Protein AF-L8PBC9-F1 (afdb_monomer_lite)

Organism: NCBI:txid1160705

Radius of gyration: 10.12 Å; chains: 1; bounding box: 22×15×30 Å

pLDDT: mean 89.35, std 7.11, range [57.5, 94.56]

Structure (mmCIF, N/CA/C/O backbone):
data_AF-L8PBC9-F1
#
_entry.id   AF-L8PBC9-F1
#
loop_
_atom_site.group_PDB
_atom_site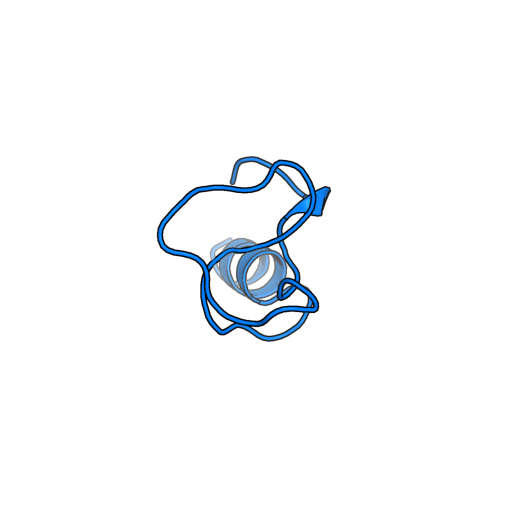.id
_atom_site.type_symbol
_atom_site.label_atom_id
_atom_site.label_alt_id
_atom_site.label_comp_id
_atom_site.label_asym_id
_atom_site.label_entity_id
_atom_site.label_seq_id
_atom_site.pdbx_PDB_ins_code
_atom_site.Cartn_x
_atom_site.Cartn_y
_atom_site.Cartn_z
_atom_site.occupancy
_atom_site.B_iso_or_equiv
_atom_site.auth_seq_id
_atom_site.auth_comp_id
_atom_site.auth_asym_id
_atom_site.auth_atom_id
_atom_site.pdbx_PDB_model_num
ATOM 1 N N . MET A 1 1 ? -0.751 -1.956 9.783 1.00 70.88 1 MET A N 1
ATOM 2 C CA . MET A 1 1 ? -0.435 -1.964 8.337 1.00 70.88 1 MET A CA 1
ATOM 3 C C . MET A 1 1 ? 0.787 -1.104 8.083 1.00 70.88 1 MET A C 1
ATOM 5 O O . MET A 1 1 ? 0.826 0.007 8.594 1.00 70.88 1 MET A O 1
ATOM 9 N N . TRP A 1 2 ? 1.753 -1.585 7.303 1.00 73.88 2 TRP A N 1
ATOM 10 C CA . TRP A 1 2 ? 2.891 -0.779 6.860 1.00 73.88 2 TRP A CA 1
ATOM 11 C C . TRP A 1 2 ? 2.825 -0.601 5.340 1.00 73.88 2 TRP A C 1
ATOM 13 O O . TRP A 1 2 ? 2.922 -1.581 4.608 1.00 73.88 2 TRP A O 1
ATOM 23 N N . SER A 1 3 ? 2.650 0.595 4.788 1.00 83.31 3 SER A N 1
ATOM 24 C CA . SER A 1 3 ? 2.438 1.939 5.352 1.00 83.31 3 SER A CA 1
ATOM 25 C C . SER A 1 3 ? 1.120 2.520 4.813 1.00 83.31 3 SER A C 1
ATOM 27 O O . SER A 1 3 ? 0.551 1.981 3.865 1.00 83.31 3 SER A O 1
ATOM 29 N N . ALA A 1 4 ? 0.638 3.641 5.364 1.00 84.75 4 ALA A N 1
ATOM 30 C CA . ALA A 1 4 ? -0.574 4.308 4.864 1.00 84.75 4 ALA A CA 1
ATOM 31 C C . ALA A 1 4 ? -0.454 4.747 3.390 1.00 84.75 4 ALA A C 1
ATOM 33 O O . ALA A 1 4 ? -1.412 4.658 2.628 1.00 84.75 4 ALA A O 1
ATOM 34 N N . THR A 1 5 ? 0.747 5.150 2.958 1.00 90.69 5 THR A N 1
ATOM 35 C CA . THR A 1 5 ? 1.031 5.533 1.565 1.00 90.69 5 THR A CA 1
ATOM 36 C C . THR A 1 5 ? 0.819 4.397 0.572 1.00 90.69 5 THR A C 1
ATOM 38 O O . THR A 1 5 ? 0.620 4.655 -0.609 1.00 90.69 5 THR A O 1
ATOM 41 N N . ARG A 1 6 ? 0.842 3.142 1.030 1.00 94.00 6 ARG A N 1
ATOM 42 C CA . ARG A 1 6 ? 0.704 1.968 0.171 1.00 94.00 6 ARG A CA 1
ATOM 43 C C . ARG A 1 6 ? -0.732 1.519 -0.039 1.00 94.00 6 ARG A C 1
ATOM 45 O O . ARG A 1 6 ? -0.928 0.619 -0.841 1.00 94.00 6 ARG A O 1
ATOM 52 N N . ASP A 1 7 ? -1.720 2.108 0.630 1.00 94.56 7 ASP A N 1
ATOM 53 C CA . ASP A 1 7 ? -3.128 1.681 0.551 1.00 94.56 7 ASP A CA 1
ATOM 54 C C . ASP A 1 7 ? -3.836 2.202 -0.715 1.00 94.56 7 ASP A C 1
ATOM 56 O O . ASP A 1 7 ? -4.847 2.912 -0.692 1.00 94.56 7 ASP A O 1
ATOM 60 N N . GLN A 1 8 ? -3.211 1.918 -1.851 1.00 93.25 8 GLN A N 1
ATOM 61 C CA . GLN A 1 8 ? -3.648 2.269 -3.190 1.00 93.25 8 GLN A CA 1
ATOM 62 C C . GLN A 1 8 ? -2.936 1.379 -4.205 1.00 93.25 8 GLN A C 1
ATOM 64 O O . GLN A 1 8 ? -1.805 0.948 -3.994 1.00 93.25 8 GLN A O 1
ATOM 69 N N . ARG A 1 9 ? -3.565 1.134 -5.352 1.00 92.69 9 ARG A N 1
ATOM 70 C CA . ARG A 1 9 ? -2.964 0.341 -6.428 1.00 92.69 9 ARG A CA 1
ATOM 71 C C . ARG A 1 9 ? -1.768 1.060 -7.068 1.00 92.69 9 ARG A C 1
ATOM 73 O O . ARG A 1 9 ? -1.817 2.268 -7.285 1.00 92.69 9 ARG A O 1
ATOM 80 N N . CYS A 1 10 ? -0.725 0.316 -7.441 1.00 92.94 10 CYS A N 1
ATOM 81 C CA . CYS A 1 10 ? 0.347 0.847 -8.286 1.00 92.94 10 CYS A CA 1
ATOM 82 C C . CYS A 1 10 ? -0.150 1.170 -9.712 1.00 92.94 10 CYS A C 1
ATOM 84 O O . CYS A 1 10 ? -0.934 0.414 -10.288 1.00 92.94 10 CYS A O 1
ATOM 86 N N . ALA A 1 11 ? 0.357 2.251 -10.320 1.00 89.12 11 ALA A N 1
ATOM 87 C CA . ALA A 1 11 ? -0.035 2.686 -11.671 1.00 89.12 11 ALA A CA 1
ATOM 88 C C . ALA A 1 11 ? 0.216 1.618 -12.757 1.00 89.12 11 ALA A C 1
ATOM 90 O O . ALA A 1 11 ? -0.586 1.463 -13.671 1.00 89.12 11 ALA A O 1
ATOM 91 N N . GLY A 1 12 ? 1.294 0.839 -12.615 1.00 88.62 12 GLY A N 1
ATOM 92 C CA . GLY A 1 12 ? 1.629 -0.282 -13.504 1.00 88.62 12 GLY A CA 1
ATOM 93 C C . GLY A 1 12 ? 0.874 -1.583 -13.211 1.00 88.62 12 GLY A C 1
ATOM 94 O O . GLY A 1 12 ? 1.196 -2.611 -13.794 1.00 88.62 12 GLY A O 1
ATOM 95 N N . GLY A 1 13 ? -0.100 -1.566 -12.299 1.00 88.00 13 GLY A N 1
ATOM 96 C CA . GLY A 1 13 ? -0.804 -2.765 -11.864 1.00 88.00 13 GLY A CA 1
ATOM 97 C C . 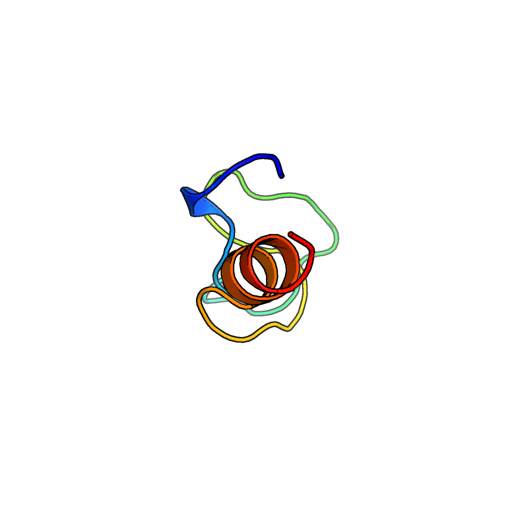GLY A 1 13 ? -0.050 -3.548 -10.792 1.00 88.00 13 GLY A C 1
ATOM 98 O O . GLY A 1 13 ? 0.685 -2.984 -9.985 1.00 88.00 13 GLY A O 1
ATOM 99 N N . GLU A 1 14 ? -0.315 -4.847 -10.735 1.00 91.31 14 GLU A N 1
ATOM 100 C CA . GLU A 1 14 ? 0.255 -5.737 -9.724 1.00 91.31 14 GLU A CA 1
ATOM 101 C C . GLU A 1 14 ? 1.745 -5.959 -9.988 1.00 91.31 14 GLU A C 1
ATOM 103 O O . GLU A 1 14 ? 2.183 -6.024 -11.136 1.00 91.31 14 GLU A O 1
ATOM 108 N N . LYS A 1 15 ? 2.536 -6.058 -8.921 1.00 89.56 15 LYS A N 1
ATOM 109 C CA . LYS A 1 15 ? 3.986 -6.249 -8.995 1.00 89.56 15 LYS A CA 1
ATOM 110 C C . LYS A 1 15 ? 4.378 -7.453 -8.129 1.00 89.56 15 LYS A C 1
ATOM 112 O O . LYS A 1 15 ? 3.829 -7.615 -7.043 1.00 89.56 15 LYS A O 1
ATOM 117 N N . PRO A 1 16 ? 5.379 -8.257 -8.527 1.00 91.31 16 PRO A N 1
ATOM 118 C CA . PRO A 1 16 ? 5.873 -9.366 -7.705 1.00 91.31 16 PRO A CA 1
ATOM 119 C C . PRO A 1 16 ? 6.733 -8.902 -6.515 1.00 91.31 16 PRO A C 1
ATOM 121 O O . PRO A 1 16 ? 7.186 -9.721 -5.724 1.00 91.31 16 PRO A O 1
ATOM 124 N N . ALA A 1 17 ? 6.981 -7.595 -6.389 1.00 89.31 17 ALA A N 1
ATOM 125 C CA . ALA A 1 17 ? 7.797 -7.001 -5.340 1.00 89.31 17 ALA A CA 1
ATOM 126 C C . ALA A 1 17 ? 7.082 -5.819 -4.686 1.00 89.31 17 ALA A C 1
ATOM 128 O O . ALA A 1 17 ? 6.249 -5.149 -5.300 1.00 89.31 17 ALA A O 1
ATOM 129 N N . ALA A 1 18 ? 7.430 -5.557 -3.432 1.00 88.31 18 ALA A N 1
ATOM 130 C CA . ALA A 1 18 ? 6.856 -4.501 -2.618 1.00 88.31 18 ALA A CA 1
ATOM 131 C C . ALA A 1 18 ? 7.393 -3.105 -3.012 1.00 88.31 18 ALA A C 1
ATOM 133 O O . ALA A 1 18 ? 8.600 -2.912 -3.096 1.00 88.31 18 ALA A O 1
ATOM 134 N N . ASP A 1 19 ? 6.503 -2.122 -3.188 1.00 89.06 19 ASP A N 1
ATOM 135 C CA . ASP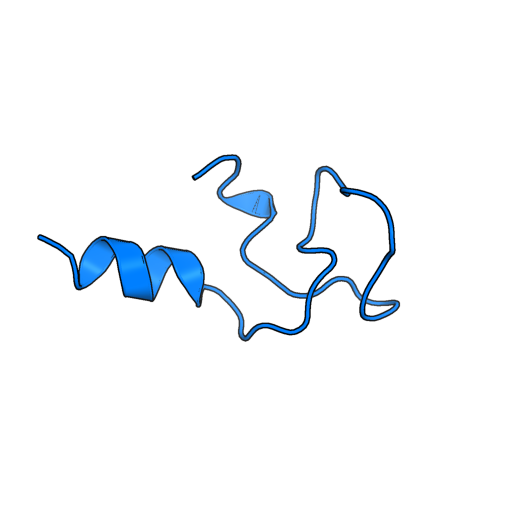 A 1 19 ? 6.832 -0.722 -3.508 1.00 89.06 19 ASP A CA 1
ATOM 136 C C . ASP A 1 19 ? 6.566 0.202 -2.307 1.00 89.06 19 ASP A C 1
ATOM 138 O O . ASP A 1 19 ? 5.553 0.057 -1.636 1.00 89.06 19 ASP A O 1
ATOM 142 N N . ALA A 1 20 ? 7.426 1.174 -2.011 1.00 89.50 20 ALA A N 1
ATOM 143 C CA . ALA A 1 20 ? 7.241 2.047 -0.844 1.00 89.50 20 ALA A CA 1
ATOM 144 C C . ALA A 1 20 ? 5.982 2.943 -0.915 1.00 89.50 20 ALA A C 1
ATOM 146 O O . ALA A 1 20 ? 5.506 3.431 0.114 1.00 89.50 20 ALA A O 1
ATOM 147 N N . THR A 1 21 ? 5.439 3.165 -2.114 1.00 91.62 21 THR A N 1
ATOM 148 C CA . THR A 1 21 ? 4.405 4.183 -2.382 1.00 91.62 21 THR A CA 1
ATOM 149 C C . THR A 1 21 ? 3.072 3.619 -2.857 1.00 91.62 21 THR A C 1
ATOM 151 O O . THR A 1 21 ? 2.100 4.361 -3.009 1.00 91.62 21 THR A O 1
ATOM 154 N N . CYS A 1 22 ? 3.004 2.316 -3.112 1.00 92.25 22 CYS A N 1
ATOM 155 C CA . CYS A 1 22 ? 1.796 1.680 -3.603 1.00 92.25 22 CYS A CA 1
ATOM 156 C C . CYS A 1 2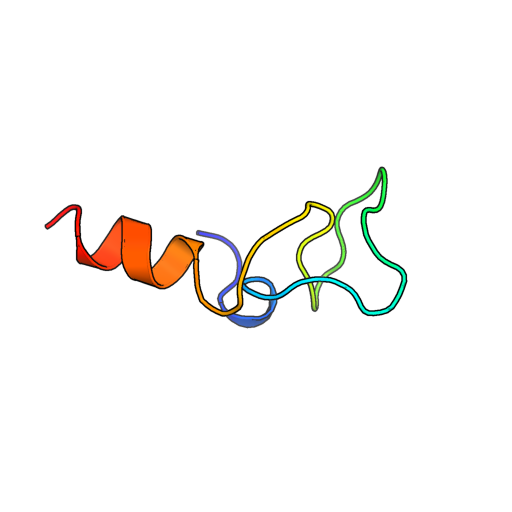2 ? 1.724 0.205 -3.204 1.00 92.25 22 CYS A C 1
ATOM 158 O O . CYS A 1 22 ? 2.691 -0.427 -2.765 1.00 92.25 22 CYS A O 1
ATOM 160 N N . SER A 1 23 ? 0.529 -0.344 -3.337 1.00 92.94 23 SER A N 1
ATOM 161 C CA . SER A 1 23 ? 0.265 -1.753 -3.162 1.00 92.94 23 SER A CA 1
ATOM 162 C C . SER A 1 23 ? 0.493 -2.496 -4.463 1.00 92.94 23 SER A C 1
ATOM 164 O O . SER A 1 23 ? -0.070 -2.170 -5.512 1.00 92.94 23 SER A O 1
ATOM 166 N N . SER A 1 24 ? 1.304 -3.538 -4.353 1.00 92.12 24 SER A N 1
ATOM 167 C CA . SER A 1 24 ? 1.686 -4.426 -5.442 1.00 92.12 24 SER A CA 1
ATOM 168 C C . SER A 1 24 ? 0.611 -5.466 -5.776 1.00 92.12 24 SER A C 1
ATOM 170 O O . SER A 1 24 ? 0.855 -6.337 -6.602 1.00 92.12 24 SER A O 1
ATOM 172 N N . ILE A 1 25 ? -0.569 -5.381 -5.157 1.00 91.75 25 ILE A N 1
ATOM 173 C CA . ILE A 1 25 ? -1.723 -6.247 -5.421 1.00 91.75 25 ILE A CA 1
ATOM 174 C C . ILE A 1 25 ? -2.924 -5.420 -5.889 1.00 91.75 25 ILE A C 1
ATOM 176 O O . ILE A 1 25 ? -3.002 -4.210 -5.648 1.00 91.75 25 ILE A O 1
ATOM 180 N N . ARG A 1 26 ? -3.898 -6.063 -6.536 1.00 92.81 26 ARG A N 1
ATOM 181 C CA . ARG A 1 26 ? -5.156 -5.416 -6.906 1.00 92.81 26 ARG A CA 1
ATOM 182 C C . ARG A 1 26 ? -5.983 -5.107 -5.663 1.00 92.81 26 ARG A C 1
ATOM 184 O O . ARG A 1 26 ? -6.394 -5.993 -4.925 1.00 92.81 26 ARG A O 1
ATOM 191 N N . GLN A 1 27 ? -6.248 -3.822 -5.470 1.00 91.06 27 GLN A N 1
ATOM 192 C CA . GLN A 1 27 ? -7.098 -3.301 -4.408 1.00 91.06 27 GLN A CA 1
ATOM 193 C C . GLN A 1 27 ? -7.728 -1.977 -4.823 1.00 91.06 27 GLN A C 1
ATOM 195 O O . GLN A 1 27 ? -7.211 -1.279 -5.702 1.00 91.06 27 GLN A O 1
ATOM 200 N N . GLU A 1 28 ? -8.820 -1.621 -4.158 1.00 92.12 28 GLU A N 1
ATOM 201 C CA . GLU A 1 28 ? -9.354 -0.265 -4.201 1.00 92.12 28 GLU A CA 1
ATOM 202 C C . GLU A 1 28 ? -8.543 0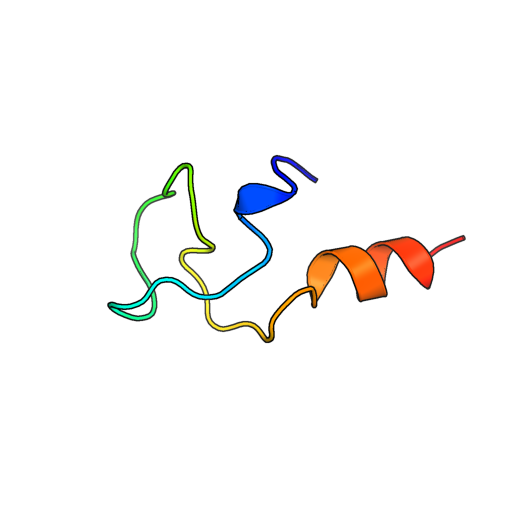.679 -3.311 1.00 92.12 28 GLU A C 1
ATOM 204 O O . GLU A 1 28 ? -7.814 0.253 -2.414 1.00 92.12 28 GLU A O 1
ATOM 209 N N . LYS A 1 29 ? -8.691 1.985 -3.546 1.00 91.94 29 LYS A N 1
ATOM 210 C CA . LYS A 1 29 ? -8.071 3.002 -2.698 1.00 91.94 29 LYS A CA 1
ATOM 211 C C . LYS A 1 29 ? -8.637 2.911 -1.278 1.00 91.94 29 LYS A C 1
ATOM 213 O O . LYS A 1 29 ? -9.858 2.911 -1.092 1.00 91.94 29 LYS A O 1
ATOM 218 N N . PHE A 1 30 ? -7.743 2.875 -0.295 1.00 93.81 30 PHE A N 1
ATOM 219 C CA . PHE A 1 30 ? -8.059 2.747 1.127 1.00 93.81 30 PHE A CA 1
ATOM 220 C C . PHE A 1 30 ? -8.734 1.431 1.541 1.00 93.81 30 PHE A C 1
ATOM 222 O O . PHE A 1 30 ? -9.407 1.385 2.573 1.00 93.81 30 PHE A O 1
ATOM 229 N N . ALA A 1 31 ? -8.615 0.365 0.742 1.00 94.50 31 ALA A N 1
ATOM 230 C CA . ALA A 1 31 ? -9.258 -0.914 1.041 1.00 94.50 31 ALA A CA 1
ATOM 231 C C . ALA A 1 31 ? -8.819 -1.470 2.403 1.00 94.50 31 ALA A C 1
ATOM 233 O O . ALA A 1 31 ? -9.650 -1.949 3.176 1.00 94.50 31 ALA A O 1
ATOM 234 N N . PHE A 1 32 ? -7.533 -1.356 2.733 1.00 92.94 32 PHE A N 1
ATOM 235 C CA . PHE A 1 32 ? -7.029 -1.859 4.003 1.00 92.94 32 PHE A CA 1
ATOM 236 C C . PHE A 1 32 ? -7.419 -0.970 5.172 1.00 92.94 32 PHE A C 1
ATOM 238 O O . PHE A 1 32 ? -7.836 -1.481 6.205 1.00 92.94 32 PHE A O 1
ATOM 245 N N . SER A 1 33 ? -7.336 0.348 5.015 1.00 94.38 33 SER A N 1
ATOM 246 C CA . SER A 1 33 ? -7.749 1.298 6.049 1.00 94.38 33 SER A CA 1
ATOM 247 C C . SER A 1 33 ? -9.217 1.096 6.420 1.00 94.38 33 SER A C 1
ATOM 249 O O . SER A 1 33 ? -9.539 1.047 7.603 1.00 94.38 33 SER A O 1
ATOM 251 N N . LYS A 1 34 ? -10.095 0.889 5.427 1.00 94.44 34 LYS A N 1
ATOM 252 C CA . LYS A 1 34 ? -11.504 0.529 5.654 1.00 94.44 34 LYS A CA 1
ATOM 253 C C . LYS A 1 34 ? -11.641 -0.794 6.410 1.00 94.44 34 LYS A C 1
ATOM 255 O O . LYS A 1 34 ? -12.416 -0.863 7.355 1.00 94.44 34 LYS A O 1
ATOM 260 N N . ALA A 1 35 ? -10.882 -1.821 6.024 1.00 93.19 35 ALA A N 1
ATOM 261 C CA . ALA A 1 35 ? -10.919 -3.120 6.694 1.00 93.19 35 ALA A CA 1
ATOM 262 C C . ALA A 1 35 ? -10.464 -3.036 8.162 1.00 93.19 35 ALA A C 1
ATOM 264 O O . ALA A 1 35 ? -11.114 -3.606 9.032 1.00 93.19 35 ALA A O 1
ATOM 265 N N . PHE A 1 36 ? -9.396 -2.287 8.456 1.00 91.69 36 PHE A N 1
ATOM 266 C CA . PHE A 1 36 ? -8.940 -2.067 9.832 1.00 91.69 36 PHE A CA 1
ATOM 267 C C . PHE A 1 36 ? -9.913 -1.206 10.639 1.00 91.69 36 PHE A C 1
ATOM 269 O O . PHE A 1 36 ? -10.116 -1.487 11.810 1.00 91.69 36 PHE A O 1
ATOM 276 N N . ALA A 1 37 ? -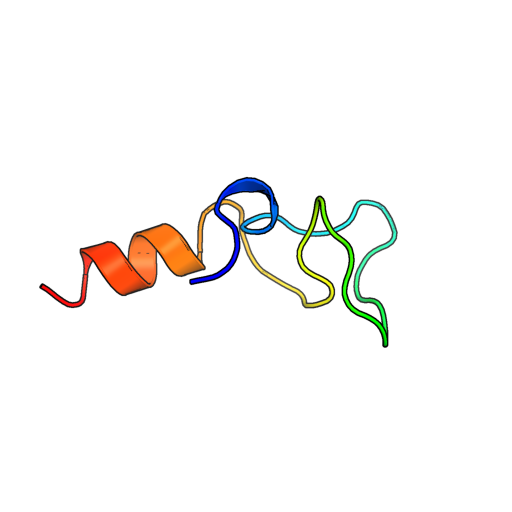10.539 -0.197 10.028 1.00 91.50 37 ALA A N 1
ATOM 277 C CA . ALA A 1 37 ? -11.552 0.622 10.694 1.00 91.50 37 ALA A CA 1
ATOM 278 C C . ALA A 1 37 ? -12.837 -0.159 11.015 1.00 91.50 37 ALA A C 1
ATOM 280 O O . ALA A 1 37 ? -13.517 0.171 11.976 1.00 91.50 37 ALA A O 1
ATOM 281 N N . ALA A 1 38 ? -13.173 -1.178 10.219 1.00 93.69 38 ALA A N 1
ATOM 282 C CA . ALA A 1 38 ? -14.288 -2.082 10.501 1.00 93.69 38 ALA A CA 1
ATOM 283 C C . ALA A 1 38 ? -13.950 -3.138 11.571 1.00 93.69 38 ALA A C 1
ATOM 285 O O . ALA A 1 38 ? -14.855 -3.722 12.160 1.00 93.69 38 ALA A O 1
ATOM 286 N N . TYR A 1 39 ? -12.661 -3.398 11.804 1.00 82.62 39 TYR A N 1
ATOM 287 C CA . TYR A 1 39 ? -12.162 -4.296 12.843 1.00 82.62 39 TYR A CA 1
ATOM 288 C C . TYR A 1 39 ? -11.816 -3.492 14.105 1.00 82.62 39 TYR A C 1
ATOM 290 O O . TYR A 1 39 ? -10.648 -3.331 14.465 1.00 82.62 39 TYR A O 1
ATOM 298 N N . SER A 1 40 ? -12.848 -2.940 14.741 1.00 57.50 40 SER A N 1
ATOM 299 C CA . SER A 1 40 ? -12.769 -2.182 15.996 1.00 57.50 40 SER A CA 1
ATOM 300 C C . SER A 1 40 ? -13.813 -2.662 16.985 1.00 57.50 40 SER A C 1
ATOM 302 O O . SER A 1 40 ? -14.972 -2.810 16.533 1.00 57.50 40 SER A O 1
#

Foldseek 3Di:
DPDLQAQDADPVGADPDDDNRYHNHDDHRCRVVVVVVVVD

Secondary structure (DSSP, 8-state):
---GGGSSB-TT---SS-BTTBBSS---TTHHHHHHHH--

Sequence (40 aa):
MWSATRDQRCAGGEKPAADATCSSIRQEKFAFSKAFAAYS